Protein AF-A0A7S0A0J8-F1 (afdb_monomer_lite)

pLDDT: mean 82.66, std 17.66, range [40.75, 97.75]

Secondary structure (DSSP, 8-state):
--------------------PPEEEETTEEE--HHHHT-HHIIIIIT---EEEE--SS----HHHHHHHHHHHHTTTPPPEEEE---SS--HHHHHHHHHHHHHHHHHHHHH---

InterPro domains:
  IPR029021 Protein-tyrosine phosphatase-like [G3DSA:3.90.190.10] (5-114)
  IPR029021 Protein-tyrosine phosphatase-like [SSF52799] (22-110)

Organism: NCBI:txid73915

Sequence (115 aa):
APPRSRAAPDLRLQRPENLACASEILPWLFLGSSRTAACVGELTTRAGITHVLNLAREYCLQDEVRMEVENYNSKRGLRFVYKRYSLEVLCEQELLAQLPEALNFIEAAHKTSPW

Foldseek 3Di:
DDDDPPPDPPPPPPPPPPDQAWDDPDLLDTHGDLSCLADLCSCAVNRNPQEDEAADQPDDRDPVSVVSSQVRQVVVVGHHYYDYDNPVDPDVVSVVVCVVVVVVRVVVSVVRDPD

Structure (mmCIF, N/CA/C/O backbone):
data_AF-A0A7S0A0J8-F1
#
_entry.id   AF-A0A7S0A0J8-F1
#
loop_
_atom_site.group_PDB
_atom_site.id
_atom_site.type_symbol
_atom_site.label_atom_id
_atom_site.label_alt_id
_atom_site.label_comp_id
_atom_site.label_asym_id
_atom_site.label_entity_id
_atom_site.label_seq_id
_atom_site.pdbx_PDB_ins_code
_atom_site.Cartn_x
_atom_site.Cartn_y
_atom_site.Cartn_z
_atom_site.occupancy
_atom_site.B_iso_or_equiv
_atom_site.auth_seq_id
_atom_site.auth_comp_id
_atom_site.auth_asym_id
_atom_site.auth_atom_id
_atom_site.pdbx_PDB_model_num
ATOM 1 N N . ALA A 1 1 ? -13.281 -61.431 24.251 1.00 49.81 1 ALA A N 1
ATOM 2 C CA . ALA A 1 1 ? -13.345 -59.977 24.000 1.00 49.81 1 ALA A CA 1
ATOM 3 C C . ALA A 1 1 ? -11.988 -59.520 23.471 1.00 49.81 1 ALA A C 1
ATOM 5 O O . ALA A 1 1 ? -11.004 -59.800 24.147 1.00 49.81 1 ALA A O 1
ATOM 6 N N . PRO A 1 2 ? -11.891 -58.919 22.274 1.00 45.75 2 PRO A N 1
ATOM 7 C CA . PRO A 1 2 ? -10.626 -58.388 21.770 1.00 45.75 2 PRO A CA 1
ATOM 8 C C . PRO A 1 2 ? -10.340 -56.995 22.375 1.00 45.75 2 PRO A C 1
ATOM 10 O O . PRO A 1 2 ? -11.267 -56.349 22.877 1.00 45.75 2 PRO A O 1
ATOM 13 N N . PRO A 1 3 ? -9.074 -56.538 22.391 1.00 50.16 3 PRO A N 1
ATOM 14 C CA . PRO A 1 3 ? -8.670 -55.358 23.142 1.00 50.16 3 PRO A CA 1
ATOM 15 C C . PRO A 1 3 ? -9.124 -54.064 22.460 1.00 50.16 3 PRO A C 1
ATOM 17 O O . PRO A 1 3 ? -9.188 -53.959 21.236 1.00 50.16 3 PRO A O 1
ATOM 20 N N . ARG A 1 4 ? -9.424 -53.062 23.293 1.00 56.31 4 ARG A N 1
ATOM 21 C CA . ARG A 1 4 ? -9.744 -51.691 22.890 1.00 56.31 4 ARG A CA 1
ATOM 22 C C . ARG A 1 4 ? -8.585 -51.131 22.067 1.00 56.31 4 ARG A C 1
ATOM 24 O O . ARG A 1 4 ? -7.509 -50.881 22.606 1.00 56.31 4 ARG A O 1
ATOM 31 N N . SER A 1 5 ? -8.829 -50.935 20.774 1.00 48.06 5 SER A N 1
ATOM 32 C CA . SER A 1 5 ? -7.966 -50.151 19.898 1.00 48.06 5 SER A CA 1
ATOM 33 C C . SER A 1 5 ? -7.796 -48.762 20.514 1.00 48.06 5 SER A C 1
ATOM 35 O O . SER A 1 5 ? -8.747 -47.983 20.588 1.00 48.06 5 SER A O 1
ATOM 37 N N . ARG A 1 6 ? -6.595 -48.464 21.022 1.00 51.19 6 ARG A N 1
ATOM 38 C CA . ARG A 1 6 ? -6.165 -47.085 21.249 1.00 51.19 6 ARG A CA 1
ATOM 39 C C . ARG A 1 6 ? -6.035 -46.472 19.861 1.00 51.19 6 ARG A C 1
ATOM 41 O O . ARG A 1 6 ? -5.042 -46.714 19.181 1.00 51.19 6 ARG A O 1
ATOM 48 N N . ALA A 1 7 ? -7.052 -45.724 19.443 1.00 51.31 7 ALA A N 1
ATOM 49 C CA . ALA A 1 7 ? -6.917 -44.821 18.316 1.00 51.31 7 ALA A CA 1
ATOM 50 C C . ALA A 1 7 ? -5.714 -43.914 18.608 1.00 51.31 7 ALA A C 1
ATOM 52 O O . ALA A 1 7 ? -5.707 -43.168 19.590 1.00 51.31 7 ALA A O 1
ATOM 53 N N . ALA A 1 8 ? -4.660 -44.064 17.808 1.00 53.19 8 ALA A N 1
ATOM 54 C CA . ALA A 1 8 ? -3.587 -43.091 17.752 1.00 53.19 8 ALA A CA 1
ATOM 55 C C . ALA A 1 8 ? -4.217 -41.726 17.425 1.00 53.19 8 ALA A C 1
ATOM 57 O O . ALA A 1 8 ? -5.153 -41.688 16.621 1.00 53.19 8 ALA A O 1
ATOM 58 N N . PRO A 1 9 ? -3.762 -40.618 18.032 1.00 46.28 9 PRO A N 1
ATOM 59 C CA . PRO A 1 9 ? -4.200 -39.311 17.580 1.00 46.28 9 PRO A CA 1
ATOM 60 C C . PRO A 1 9 ? -3.809 -39.189 16.107 1.00 46.28 9 PRO A C 1
ATOM 62 O O . P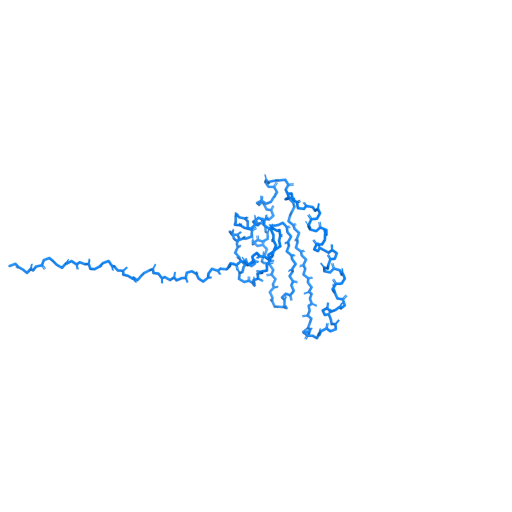RO A 1 9 ? -2.652 -39.412 15.743 1.00 46.28 9 PRO A O 1
ATOM 65 N N . ASP A 1 10 ? -4.802 -38.908 15.268 1.00 45.50 10 ASP A N 1
ATOM 66 C CA . ASP A 1 10 ? -4.636 -38.693 13.840 1.00 45.50 10 ASP A CA 1
ATOM 67 C C . ASP A 1 10 ? -3.671 -37.514 13.652 1.00 45.50 10 ASP A C 1
ATOM 69 O O . ASP A 1 10 ? -4.031 -36.342 13.745 1.00 45.50 10 ASP A O 1
ATOM 73 N N . LEU A 1 11 ? -2.398 -37.829 13.416 1.00 47.34 11 LEU A N 1
ATOM 74 C CA . LEU A 1 11 ? -1.300 -36.894 13.148 1.00 47.34 11 LEU A CA 1
ATOM 75 C C . LEU A 1 11 ? -1.413 -36.283 11.736 1.00 47.34 11 LEU A C 1
ATOM 77 O O . LEU A 1 11 ? -0.423 -35.947 11.090 1.00 47.34 11 LEU A O 1
ATOM 81 N N . ARG A 1 12 ? -2.641 -36.158 11.228 1.00 45.69 12 ARG A N 1
ATOM 82 C CA . ARG A 1 12 ? -2.980 -35.721 9.876 1.00 45.69 12 ARG A CA 1
ATOM 83 C C . ARG A 1 12 ? -3.873 -34.494 9.916 1.00 45.69 12 ARG A C 1
ATOM 85 O O . ARG A 1 12 ? -4.965 -34.506 9.373 1.00 45.69 12 ARG A O 1
ATOM 92 N N . LEU A 1 13 ? -3.375 -33.428 10.533 1.00 47.38 13 LEU A N 1
ATOM 93 C CA . LEU A 1 13 ? -3.783 -32.048 10.249 1.00 47.38 13 LEU A CA 1
ATOM 94 C C . LEU A 1 13 ? -2.702 -31.069 10.737 1.00 47.38 13 LEU A C 1
ATOM 96 O O . LEU A 1 13 ? -2.977 -30.054 11.356 1.00 47.38 13 LEU A O 1
ATOM 100 N N . GLN A 1 14 ? -1.440 -31.365 10.429 1.00 40.75 14 GLN A N 1
ATOM 101 C CA . GLN A 1 14 ? -0.440 -30.315 10.247 1.00 40.75 14 GLN A CA 1
ATOM 102 C C . GLN A 1 14 ? -0.251 -30.139 8.742 1.00 40.75 14 GLN A C 1
ATOM 104 O O . GLN A 1 14 ? 0.715 -30.620 8.156 1.00 40.75 14 GLN A O 1
ATOM 109 N N . ARG A 1 15 ? -1.216 -29.492 8.079 1.00 41.72 15 ARG A N 1
ATOM 110 C CA . ARG A 1 15 ? -0.840 -28.750 6.875 1.00 41.72 15 ARG A CA 1
ATOM 111 C C . ARG A 1 15 ? -0.140 -27.512 7.417 1.00 41.72 15 ARG A C 1
ATOM 113 O O . ARG A 1 15 ? -0.806 -26.774 8.137 1.00 41.72 15 ARG A O 1
ATOM 120 N N . PRO A 1 16 ? 1.155 -27.279 7.144 1.00 43.12 16 PRO A N 1
ATOM 121 C CA . PRO A 1 16 ? 1.671 -25.944 7.327 1.00 43.12 16 PRO A CA 1
ATOM 122 C C . PRO A 1 16 ? 0.844 -25.105 6.363 1.00 43.12 16 PRO A C 1
ATOM 124 O O . PRO A 1 16 ? 0.923 -25.247 5.141 1.00 43.12 16 PRO A O 1
ATOM 127 N N . GLU A 1 17 ? -0.066 -24.330 6.929 1.00 44.62 17 GLU A N 1
ATOM 128 C CA . GLU A 1 17 ? -0.622 -23.151 6.302 1.00 44.62 17 GLU A CA 1
ATOM 129 C C . GLU A 1 17 ? 0.618 -22.436 5.778 1.00 44.62 17 GLU A C 1
ATOM 131 O O . GLU A 1 17 ? 1.456 -21.995 6.561 1.00 44.62 17 GLU A O 1
ATOM 136 N N . ASN A 1 18 ? 0.854 -22.515 4.467 1.00 47.59 18 ASN A N 1
ATOM 137 C CA . ASN A 1 18 ? 1.980 -21.855 3.826 1.00 47.59 18 ASN A CA 1
ATOM 138 C C . ASN A 1 18 ? 1.681 -20.367 3.975 1.00 47.59 18 ASN A C 1
ATOM 140 O O . ASN A 1 18 ? 1.007 -19.780 3.127 1.00 47.59 18 ASN A O 1
ATOM 144 N N . LEU A 1 19 ? 2.076 -19.838 5.136 1.00 54.44 19 LEU A N 1
ATOM 145 C CA . LEU A 1 19 ? 1.711 -18.538 5.649 1.00 54.44 19 LEU A CA 1
ATOM 146 C C . LEU A 1 19 ? 2.067 -17.521 4.581 1.00 54.44 19 LEU A C 1
ATOM 148 O O . LEU A 1 19 ? 3.218 -17.425 4.153 1.00 54.44 19 LEU A O 1
ATOM 152 N N . ALA A 1 20 ? 1.072 -16.755 4.156 1.00 65.12 20 ALA A N 1
ATOM 153 C CA . ALA A 1 20 ? 1.246 -15.591 3.308 1.00 65.12 20 ALA A CA 1
ATOM 154 C C . ALA A 1 20 ? 1.928 -14.451 4.093 1.00 65.12 20 ALA A C 1
ATOM 156 O O . ALA A 1 20 ? 1.457 -13.324 4.096 1.00 65.12 20 ALA A O 1
ATOM 157 N N . CYS A 1 21 ? 3.032 -14.754 4.771 1.00 80.31 21 CYS A N 1
ATOM 158 C CA . CYS A 1 21 ? 3.694 -13.918 5.754 1.00 80.31 21 CYS A CA 1
ATOM 159 C C . CYS A 1 21 ? 4.541 -12.862 5.047 1.00 80.31 21 CYS A C 1
ATOM 161 O O . CYS A 1 21 ? 5.488 -13.200 4.334 1.00 80.31 21 CYS A O 1
ATOM 163 N N . ALA A 1 22 ? 4.217 -11.584 5.241 1.00 88.75 22 ALA A N 1
ATOM 164 C CA . ALA A 1 22 ? 5.166 -10.521 4.912 1.00 88.75 22 ALA A CA 1
ATOM 165 C C . ALA A 1 22 ? 6.354 -10.587 5.882 1.00 88.75 22 ALA A C 1
ATOM 167 O O . ALA A 1 22 ? 6.136 -10.738 7.089 1.00 88.75 22 ALA A O 1
ATOM 168 N N . SER A 1 23 ? 7.572 -10.425 5.371 1.00 93.56 23 SER A N 1
ATOM 169 C CA . SER A 1 23 ? 8.776 -10.252 6.180 1.00 93.56 23 SER A CA 1
ATOM 170 C C . SER A 1 23 ? 8.939 -8.785 6.550 1.00 93.56 23 SER A C 1
ATOM 172 O O . SER A 1 23 ? 8.943 -7.914 5.682 1.00 93.56 23 SER A O 1
ATOM 174 N N . GLU A 1 24 ? 9.079 -8.512 7.838 1.00 94.06 24 GLU A N 1
ATOM 175 C CA . GLU A 1 24 ? 9.414 -7.185 8.340 1.00 94.06 24 GLU A CA 1
ATOM 176 C C . GLU A 1 24 ? 10.893 -6.896 8.062 1.00 94.06 24 GLU A C 1
ATOM 178 O O . GLU A 1 24 ? 11.772 -7.644 8.487 1.00 94.06 24 GLU A O 1
ATOM 183 N N . ILE A 1 25 ? 11.162 -5.842 7.294 1.00 95.44 25 ILE A N 1
ATOM 184 C CA . ILE A 1 25 ? 12.518 -5.395 6.947 1.00 95.44 25 ILE A CA 1
ATOM 185 C C . ILE A 1 25 ? 12.949 -4.256 7.878 1.00 95.44 25 ILE A C 1
ATOM 187 O O . ILE A 1 25 ? 14.116 -4.162 8.249 1.00 95.44 25 ILE A O 1
ATOM 191 N N . LEU A 1 26 ? 11.993 -3.410 8.269 1.00 91.81 26 LEU A N 1
ATOM 192 C CA . LEU A 1 26 ? 12.104 -2.388 9.311 1.00 91.81 26 LEU A CA 1
ATOM 193 C C . LEU A 1 26 ? 10.790 -2.371 10.113 1.00 91.81 26 LEU A C 1
ATOM 195 O O . LEU A 1 26 ? 9.779 -2.793 9.552 1.00 91.81 26 LEU A O 1
ATOM 199 N N . PRO A 1 27 ? 10.750 -1.777 11.325 1.00 90.50 27 PRO A N 1
ATOM 200 C CA . PRO A 1 27 ? 9.546 -1.699 12.172 1.00 90.50 27 PRO A CA 1
ATOM 201 C C . PRO A 1 27 ? 8.247 -1.205 11.512 1.00 90.50 27 PRO A C 1
ATOM 203 O O . PRO A 1 27 ? 7.158 -1.411 12.035 1.00 90.50 27 PRO A O 1
ATOM 206 N N . TRP A 1 28 ? 8.345 -0.543 10.360 1.00 92.50 28 TRP A N 1
ATOM 207 C CA . TRP A 1 28 ? 7.223 -0.000 9.592 1.00 92.50 28 TRP A CA 1
ATOM 208 C C . TRP A 1 28 ? 7.222 -0.445 8.118 1.00 92.50 28 TRP A C 1
ATOM 210 O O . TRP A 1 28 ? 6.329 -0.059 7.363 1.00 92.50 28 TRP A O 1
ATOM 220 N N . LEU A 1 29 ? 8.215 -1.233 7.684 1.00 95.00 29 LEU A N 1
ATOM 221 C CA . LEU A 1 29 ? 8.421 -1.610 6.286 1.00 95.00 29 LEU A CA 1
ATOM 222 C C . LEU A 1 29 ? 8.425 -3.127 6.130 1.00 95.00 29 LEU A C 1
ATOM 224 O O . LEU A 1 29 ? 9.295 -3.823 6.654 1.00 95.00 29 LEU A O 1
ATOM 228 N N . PHE A 1 30 ? 7.496 -3.621 5.319 1.00 95.88 30 PHE A N 1
ATOM 229 C CA . PHE A 1 30 ? 7.312 -5.043 5.068 1.00 95.88 30 PHE A CA 1
ATOM 230 C C . PHE A 1 30 ? 7.542 -5.367 3.596 1.00 95.88 30 PHE A C 1
ATOM 232 O O . PHE A 1 30 ? 7.101 -4.639 2.707 1.00 95.88 30 PHE A O 1
ATOM 239 N N . LEU A 1 31 ? 8.185 -6.503 3.346 1.00 95.69 31 LEU A N 1
ATOM 240 C CA . LEU A 1 31 ? 8.304 -7.106 2.028 1.00 95.69 31 LEU A CA 1
ATOM 241 C C . LEU A 1 31 ? 7.402 -8.340 1.964 1.00 95.69 31 LEU A C 1
ATOM 243 O O . LEU A 1 31 ? 7.505 -9.244 2.791 1.00 95.69 31 LEU A O 1
ATOM 247 N N . GLY A 1 32 ? 6.506 -8.377 0.982 1.00 93.69 32 GLY A N 1
ATOM 248 C CA . GLY A 1 32 ? 5.525 -9.448 0.824 1.00 93.69 32 GLY A CA 1
ATOM 249 C C . GLY A 1 32 ? 5.391 -9.910 -0.620 1.00 93.69 32 GLY A C 1
ATOM 250 O O . GLY A 1 32 ? 5.823 -9.240 -1.556 1.00 93.69 32 GLY A O 1
ATOM 251 N N . SER A 1 33 ? 4.764 -11.071 -0.793 1.00 93.00 33 SER A N 1
ATOM 252 C CA . SER A 1 33 ? 4.413 -11.607 -2.113 1.00 93.00 33 SER A CA 1
ATOM 253 C C . SER A 1 33 ? 2.975 -11.240 -2.496 1.00 93.00 33 SER A C 1
ATOM 255 O O . SER A 1 33 ? 2.211 -10.718 -1.681 1.00 93.00 33 SER A O 1
ATOM 257 N N . SER A 1 34 ? 2.551 -11.591 -3.712 1.00 91.50 34 SER A N 1
ATOM 258 C CA . SER A 1 34 ? 1.136 -11.501 -4.107 1.00 91.50 34 SER A CA 1
ATOM 259 C C . SER A 1 34 ? 0.210 -12.285 -3.170 1.00 91.50 34 SER A C 1
ATOM 261 O O . SER A 1 34 ? -0.909 -11.850 -2.920 1.00 91.50 34 SER A O 1
ATOM 263 N N . ARG A 1 35 ? 0.682 -13.394 -2.579 1.00 92.06 35 ARG A N 1
ATOM 264 C CA . ARG A 1 35 ? -0.087 -14.159 -1.583 1.00 92.06 35 ARG A CA 1
ATOM 265 C C . ARG A 1 35 ? -0.336 -13.345 -0.319 1.00 92.06 35 ARG A C 1
ATOM 267 O O . ARG A 1 35 ? -1.444 -13.368 0.201 1.00 92.06 35 ARG A O 1
ATOM 274 N N . THR A 1 36 ? 0.673 -12.609 0.147 1.00 92.88 36 THR A N 1
ATOM 275 C CA . THR A 1 36 ? 0.545 -11.682 1.283 1.00 92.88 36 THR A CA 1
ATOM 276 C C . THR A 1 36 ? -0.490 -10.611 0.975 1.00 92.88 36 THR A C 1
ATOM 278 O O . THR A 1 36 ? -1.386 -10.367 1.774 1.00 92.88 36 THR A O 1
ATOM 281 N N . ALA A 1 37 ? -0.414 -10.025 -0.221 1.00 93.19 37 ALA A N 1
ATOM 282 C CA . ALA A 1 37 ? -1.355 -9.004 -0.662 1.00 93.19 37 ALA A CA 1
ATOM 283 C C . ALA A 1 37 ? -2.786 -9.530 -0.877 1.00 93.19 37 ALA A C 1
ATOM 285 O O . ALA A 1 37 ? -3.702 -8.726 -0.977 1.00 93.19 37 ALA A O 1
ATOM 286 N N . ALA A 1 38 ? -2.997 -10.845 -0.964 1.00 93.62 38 ALA A N 1
ATOM 287 C CA . ALA A 1 38 ? -4.322 -11.462 -1.044 1.00 93.62 38 ALA A CA 1
ATOM 288 C C . ALA A 1 38 ? -4.901 -11.826 0.338 1.00 93.62 38 ALA A C 1
ATOM 290 O O . ALA A 1 38 ? -6.043 -12.267 0.431 1.00 93.62 38 ALA A O 1
ATOM 291 N N . CYS A 1 39 ? -4.128 -11.670 1.417 1.00 94.31 39 CYS A N 1
ATOM 292 C CA . CYS A 1 39 ? -4.535 -12.062 2.760 1.00 94.31 39 CYS A CA 1
ATOM 293 C C . CYS A 1 39 ? -4.908 -10.833 3.600 1.00 94.31 39 CYS A C 1
ATOM 295 O O . CYS A 1 39 ? -4.045 -10.075 4.044 1.00 94.31 39 CYS A O 1
ATOM 297 N N . VAL A 1 40 ? -6.202 -10.649 3.874 1.00 95.38 40 VAL A N 1
ATOM 298 C CA . VAL A 1 40 ? -6.689 -9.498 4.656 1.00 95.38 40 VAL A CA 1
ATOM 299 C C . VAL A 1 40 ? -6.096 -9.481 6.064 1.00 95.38 40 VAL A C 1
ATOM 301 O O . VAL A 1 40 ? -5.646 -8.432 6.520 1.00 95.38 40 VAL A O 1
ATOM 304 N N . GLY A 1 41 ? -6.053 -10.623 6.758 1.00 94.31 41 GLY A N 1
ATOM 305 C CA . GLY A 1 41 ? -5.532 -10.701 8.132 1.00 94.31 41 GLY A CA 1
ATOM 306 C C . GLY A 1 41 ? -4.056 -10.304 8.242 1.00 94.31 41 GLY A C 1
ATOM 307 O O . GLY A 1 41 ? -3.643 -9.683 9.224 1.00 94.31 41 GLY A O 1
ATOM 308 N N . GLU A 1 42 ? -3.278 -10.596 7.198 1.00 94.12 42 GLU A N 1
ATOM 309 C CA . GLU A 1 42 ? -1.874 -10.201 7.084 1.00 94.12 42 GLU A CA 1
ATOM 310 C C . GLU A 1 42 ? -1.727 -8.685 6.955 1.00 94.12 42 GLU A C 1
ATOM 312 O O . GLU A 1 42 ? -0.945 -8.086 7.693 1.00 94.12 42 GLU A O 1
ATOM 317 N N . LEU A 1 43 ? -2.508 -8.062 6.064 1.00 94.69 43 LEU A N 1
ATOM 318 C CA . LEU A 1 43 ? -2.474 -6.615 5.837 1.00 94.69 43 LEU A CA 1
ATOM 319 C C . LEU A 1 43 ? -3.099 -5.815 6.988 1.00 94.69 43 LEU A C 1
ATOM 321 O O . LEU A 1 43 ? -2.693 -4.685 7.229 1.00 94.69 43 LEU A O 1
ATOM 325 N N . THR A 1 44 ? -4.070 -6.380 7.705 1.00 94.69 44 THR A N 1
ATOM 326 C CA . THR A 1 44 ? -4.812 -5.689 8.770 1.00 94.69 44 THR A CA 1
ATOM 327 C C . THR A 1 44 ? -4.237 -5.981 10.151 1.00 94.69 44 THR A C 1
ATOM 329 O O . THR A 1 44 ? -3.342 -5.284 10.613 1.00 94.69 44 THR A O 1
ATOM 332 N N . THR A 1 45 ? -4.742 -7.000 10.840 1.00 90.88 45 THR A N 1
ATOM 333 C CA . THR A 1 45 ? -4.476 -7.245 12.259 1.00 90.88 45 THR A CA 1
ATOM 334 C C . THR A 1 45 ? -3.031 -7.616 12.550 1.00 90.88 45 THR A C 1
ATOM 336 O O . THR A 1 45 ? -2.558 -7.336 13.647 1.00 90.88 45 THR A O 1
ATOM 339 N N . ARG A 1 46 ? -2.336 -8.252 11.599 1.00 91.69 46 ARG A N 1
ATOM 340 C CA . ARG A 1 46 ? -0.966 -8.716 11.817 1.00 91.69 46 ARG A CA 1
ATOM 341 C C . ARG A 1 46 ? 0.072 -7.625 11.564 1.00 91.69 46 ARG A C 1
ATOM 343 O O . ARG A 1 46 ? 0.870 -7.356 12.451 1.00 91.69 46 ARG A O 1
ATOM 350 N N . ALA A 1 47 ? 0.077 -7.024 10.371 1.00 91.38 47 ALA A N 1
ATOM 351 C CA . ALA A 1 47 ? 1.094 -6.039 9.988 1.00 91.38 47 ALA A CA 1
ATOM 352 C C . ALA A 1 47 ? 0.599 -4.581 10.009 1.00 91.38 47 ALA A C 1
ATOM 354 O O . ALA A 1 47 ? 1.409 -3.665 9.915 1.00 91.38 47 ALA A O 1
ATOM 355 N N . GLY A 1 48 ? -0.710 -4.334 10.142 1.00 93.44 48 GLY A N 1
ATOM 356 C CA . GLY A 1 48 ? -1.254 -2.978 10.270 1.00 93.44 48 GLY A CA 1
ATOM 357 C C . GLY A 1 48 ? -0.962 -2.071 9.072 1.00 93.44 48 GLY A C 1
ATOM 358 O O . GLY A 1 48 ? -0.741 -0.876 9.258 1.00 93.44 48 GLY A O 1
ATOM 359 N N . ILE A 1 49 ? -0.935 -2.629 7.862 1.00 95.44 49 ILE A N 1
ATOM 360 C CA . ILE A 1 49 ? -0.501 -1.957 6.638 1.00 95.44 49 ILE A CA 1
ATOM 361 C C . ILE A 1 49 ? -1.446 -0.806 6.277 1.00 95.44 49 ILE A C 1
ATOM 363 O O . ILE A 1 49 ? -2.651 -0.984 6.088 1.00 95.44 49 ILE A O 1
ATOM 367 N N . THR A 1 50 ? -0.871 0.385 6.114 1.00 96.31 50 THR A N 1
ATOM 368 C CA . THR A 1 50 ? -1.562 1.597 5.640 1.00 96.31 50 THR A CA 1
ATOM 369 C C . THR A 1 50 ? -1.202 1.951 4.200 1.00 96.31 50 THR A C 1
ATOM 371 O O . THR A 1 50 ? -1.980 2.608 3.517 1.00 96.31 50 THR A O 1
ATOM 374 N N . HIS A 1 51 ? -0.050 1.493 3.711 1.00 97.25 51 HIS A N 1
ATOM 375 C CA . HIS A 1 51 ? 0.445 1.786 2.371 1.00 97.25 51 HIS A CA 1
ATOM 376 C C . HIS A 1 51 ? 0.932 0.506 1.697 1.00 97.25 51 HIS A C 1
ATOM 378 O O . HIS A 1 51 ? 1.683 -0.265 2.289 1.00 97.25 51 HIS A O 1
ATOM 384 N N . VAL A 1 52 ? 0.540 0.293 0.443 1.00 96.50 52 VAL A N 1
ATOM 385 C CA . VAL A 1 52 ? 1.028 -0.817 -0.382 1.00 96.50 52 VAL A CA 1
ATOM 386 C C . VAL A 1 52 ? 1.639 -0.257 -1.654 1.00 96.50 52 VAL A C 1
ATOM 388 O O . VAL A 1 52 ? 0.961 0.405 -2.439 1.00 96.50 52 VAL A O 1
ATOM 391 N N . LEU A 1 53 ? 2.913 -0.577 -1.863 1.00 95.56 53 LEU A N 1
ATOM 392 C CA . LEU A 1 53 ? 3.616 -0.366 -3.117 1.00 95.56 53 LEU A CA 1
ATOM 393 C C . LEU A 1 53 ? 3.716 -1.700 -3.866 1.00 95.56 53 LEU A C 1
ATOM 395 O O . LEU A 1 53 ? 4.425 -2.607 -3.438 1.00 95.56 53 LEU A O 1
ATOM 399 N N . ASN A 1 54 ? 3.002 -1.826 -4.981 1.00 93.50 54 ASN A N 1
ATOM 400 C CA . ASN A 1 54 ? 2.964 -3.039 -5.785 1.00 93.50 54 ASN A CA 1
ATOM 401 C C . ASN A 1 54 ? 3.837 -2.904 -7.042 1.00 93.50 54 ASN A C 1
ATOM 403 O O . ASN A 1 54 ? 3.532 -2.124 -7.945 1.00 93.50 54 ASN A O 1
ATOM 407 N N . LEU A 1 55 ? 4.897 -3.709 -7.097 1.00 88.62 55 LEU A N 1
ATOM 408 C CA . LEU A 1 55 ? 5.802 -3.832 -8.244 1.00 88.62 55 LEU A CA 1
ATOM 409 C C . LEU A 1 55 ? 5.524 -5.096 -9.082 1.00 88.62 55 LEU A C 1
ATOM 411 O O . LEU A 1 55 ? 6.253 -5.392 -10.025 1.00 88.62 55 LEU A O 1
ATOM 415 N N . ALA A 1 56 ? 4.498 -5.879 -8.733 1.00 86.00 56 ALA A N 1
ATOM 416 C CA . ALA A 1 56 ? 4.165 -7.116 -9.420 1.00 86.00 56 ALA A CA 1
ATOM 417 C C . ALA A 1 56 ? 3.497 -6.849 -10.777 1.00 86.00 56 ALA A C 1
ATOM 419 O O . ALA A 1 56 ? 2.476 -6.157 -10.894 1.00 86.00 56 ALA A O 1
ATOM 420 N N . ARG A 1 57 ? 4.044 -7.500 -11.804 1.00 81.25 57 ARG A N 1
ATOM 421 C CA . ARG A 1 57 ? 3.574 -7.403 -13.189 1.00 81.25 57 ARG A CA 1
ATOM 422 C C . ARG A 1 57 ? 2.162 -7.947 -13.385 1.00 81.25 57 ARG A C 1
ATOM 424 O O . ARG A 1 57 ? 1.347 -7.314 -14.042 1.00 81.25 57 ARG A O 1
ATOM 431 N N . GLU A 1 58 ? 1.856 -9.096 -12.793 1.00 83.00 58 GLU A N 1
ATOM 432 C CA . GLU A 1 58 ? 0.624 -9.842 -13.105 1.00 83.00 58 GLU A CA 1
ATOM 433 C C . GLU A 1 58 ? -0.445 -9.742 -12.015 1.00 83.00 58 GLU A C 1
ATOM 435 O O . GLU A 1 58 ? -1.602 -10.083 -12.242 1.00 83.00 58 GLU A O 1
ATOM 440 N N . TYR A 1 59 ? -0.080 -9.255 -10.828 1.00 87.69 59 TYR A N 1
ATOM 441 C CA . TYR A 1 59 ? -0.991 -9.203 -9.693 1.00 87.69 59 TYR A CA 1
ATOM 442 C C . TYR A 1 59 ? -1.481 -7.782 -9.423 1.00 87.69 59 TYR A C 1
ATOM 444 O O . TYR A 1 59 ? -0.685 -6.853 -9.263 1.00 87.69 59 TYR A O 1
ATOM 452 N N . CYS A 1 60 ? -2.798 -7.642 -9.300 1.00 90.00 60 CYS A N 1
ATOM 453 C CA . CYS A 1 60 ? -3.453 -6.470 -8.729 1.00 90.00 60 CYS A CA 1
ATOM 454 C C . CYS A 1 60 ? -4.017 -6.837 -7.365 1.00 90.00 60 CYS A C 1
ATOM 456 O O . CYS A 1 60 ? -4.534 -7.940 -7.195 1.00 90.00 60 CYS A O 1
ATOM 458 N N . LEU A 1 61 ? -3.982 -5.895 -6.424 1.00 93.19 61 LEU A N 1
ATOM 459 C CA . LEU A 1 61 ? -4.780 -6.021 -5.215 1.00 93.19 61 LEU A CA 1
ATOM 460 C C . LEU A 1 61 ? -6.261 -6.137 -5.600 1.00 93.19 61 LEU A C 1
ATOM 462 O O . LEU A 1 61 ? -6.764 -5.299 -6.345 1.00 93.19 61 LEU A O 1
ATOM 466 N N . GLN A 1 62 ? -6.922 -7.187 -5.119 1.00 95.31 62 GLN A N 1
ATOM 467 C CA . GLN A 1 62 ? -8.343 -7.420 -5.366 1.00 95.31 62 GLN A CA 1
ATOM 468 C C . GLN A 1 62 ? -9.190 -6.387 -4.614 1.00 95.31 62 GLN A C 1
ATOM 470 O O . GLN A 1 62 ? -8.853 -6.018 -3.485 1.00 95.31 62 GLN A O 1
ATOM 475 N N . ASP A 1 63 ? -10.293 -5.943 -5.219 1.00 95.44 63 ASP A N 1
ATOM 476 C CA . ASP A 1 63 ? -11.149 -4.899 -4.643 1.00 95.44 63 ASP A CA 1
ATOM 477 C C . ASP A 1 63 ? -11.744 -5.313 -3.293 1.00 95.44 63 ASP A C 1
ATOM 479 O O . ASP A 1 63 ? -11.806 -4.495 -2.381 1.00 95.44 63 ASP A O 1
ATOM 483 N N . GLU A 1 64 ? -12.109 -6.584 -3.116 1.00 96.12 64 GLU A N 1
ATOM 484 C CA . GLU A 1 64 ? -12.619 -7.103 -1.839 1.00 96.12 64 GLU A CA 1
ATOM 485 C C . GLU A 1 64 ? -11.585 -6.951 -0.717 1.00 96.12 64 GLU A C 1
ATOM 487 O O . GLU A 1 64 ? -11.879 -6.377 0.332 1.00 96.12 64 GLU A O 1
ATOM 492 N N . VAL A 1 65 ? -10.339 -7.367 -0.973 1.00 95.94 65 VAL A N 1
ATOM 493 C CA . VAL A 1 65 ? -9.231 -7.212 -0.019 1.00 95.94 65 VAL A CA 1
ATOM 494 C C . VAL A 1 65 ? -8.981 -5.734 0.270 1.00 95.94 65 VAL A C 1
ATOM 496 O O . VAL A 1 65 ? -8.838 -5.339 1.427 1.00 95.94 65 VAL A O 1
ATOM 499 N N . ARG A 1 66 ? -8.954 -4.898 -0.774 1.00 96.62 66 ARG A N 1
ATOM 500 C CA . ARG A 1 66 ? -8.759 -3.453 -0.643 1.00 96.62 66 ARG A CA 1
ATOM 501 C C . ARG A 1 66 ? -9.829 -2.819 0.246 1.00 96.62 66 ARG A C 1
ATOM 503 O O . ARG A 1 66 ? -9.474 -2.086 1.166 1.00 96.62 66 ARG A O 1
ATOM 510 N N . MET A 1 67 ? -11.106 -3.106 -0.006 1.00 97.31 67 MET 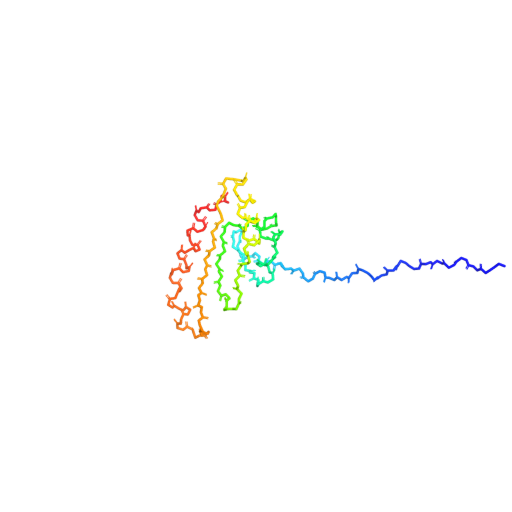A N 1
ATOM 511 C CA . MET A 1 67 ? -12.228 -2.560 0.761 1.00 97.31 67 MET A CA 1
ATOM 512 C C . MET A 1 67 ? -12.167 -2.974 2.233 1.00 97.31 67 MET A C 1
ATOM 514 O O . MET A 1 67 ? -12.428 -2.155 3.116 1.00 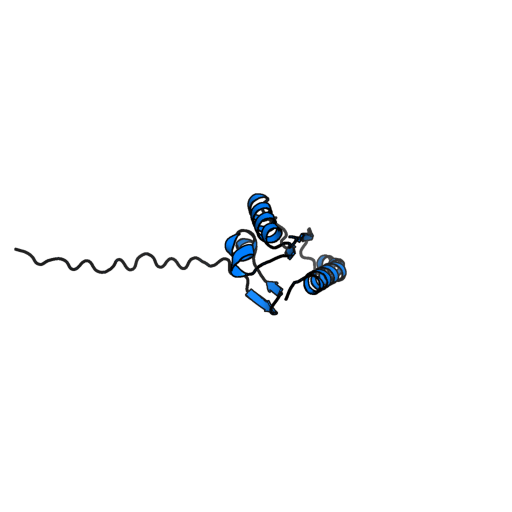97.31 67 MET A O 1
ATOM 518 N N . GLU A 1 68 ? -11.792 -4.221 2.527 1.00 97.75 68 GLU A N 1
ATOM 519 C CA . GLU A 1 68 ? -11.660 -4.685 3.910 1.00 97.75 68 GLU A CA 1
ATOM 520 C C . GLU A 1 68 ? -10.522 -3.979 4.655 1.00 97.75 68 GLU A C 1
ATOM 522 O O . GLU A 1 68 ? -10.708 -3.543 5.797 1.00 97.75 68 GLU A O 1
ATOM 527 N N . VAL A 1 69 ? -9.370 -3.795 4.005 1.00 96.88 69 VAL A N 1
ATOM 528 C CA . VAL A 1 69 ? -8.231 -3.071 4.590 1.00 96.88 69 VAL A CA 1
ATOM 529 C C . VAL A 1 69 ? -8.551 -1.580 4.760 1.00 96.88 69 VAL A C 1
ATOM 531 O O . VAL A 1 69 ? -8.259 -1.004 5.810 1.00 96.88 69 VAL A O 1
ATOM 534 N N . GLU A 1 70 ? -9.200 -0.953 3.773 1.00 97.56 70 GLU A N 1
ATOM 535 C CA . GLU A 1 70 ? -9.694 0.429 3.854 1.00 97.56 70 GLU A CA 1
ATOM 536 C C . GLU A 1 70 ? -10.658 0.611 5.032 1.00 97.56 70 GLU A C 1
ATOM 538 O O . GLU A 1 70 ? -10.489 1.533 5.833 1.00 97.56 70 GLU A O 1
ATOM 543 N N . ASN A 1 71 ? -11.631 -0.288 5.192 1.00 97.75 71 ASN A N 1
ATOM 544 C CA . ASN A 1 71 ? -12.582 -0.265 6.302 1.00 97.75 71 ASN A CA 1
ATOM 545 C C . ASN A 1 71 ? -11.886 -0.452 7.660 1.00 97.75 71 ASN A C 1
ATOM 547 O O . ASN A 1 71 ? -12.180 0.267 8.618 1.00 97.75 71 ASN A O 1
ATOM 551 N N . TYR A 1 72 ? -10.943 -1.394 7.752 1.00 96.75 72 TYR A N 1
ATOM 552 C CA . TYR A 1 72 ? -10.154 -1.618 8.964 1.00 96.75 72 TYR A CA 1
ATOM 553 C C . TYR A 1 72 ? -9.367 -0.364 9.372 1.00 96.75 72 TYR A C 1
ATOM 555 O O . TYR A 1 72 ? -9.447 0.069 10.524 1.00 96.75 72 TYR A O 1
ATOM 563 N N . ASN A 1 73 ? -8.657 0.260 8.429 1.00 96.25 73 ASN A N 1
ATOM 564 C CA . ASN A 1 73 ? -7.881 1.470 8.693 1.00 96.25 73 ASN A CA 1
ATOM 565 C C . ASN A 1 73 ? -8.773 2.680 9.004 1.00 96.25 73 ASN A C 1
ATOM 567 O O . ASN A 1 73 ? -8.480 3.419 9.945 1.00 96.25 73 ASN A O 1
ATOM 571 N N . SER A 1 74 ? -9.910 2.828 8.318 1.00 96.69 74 SER A N 1
ATOM 572 C CA . SER A 1 74 ? -10.860 3.924 8.558 1.00 96.69 74 SER A CA 1
ATOM 573 C C . SER A 1 74 ? -11.407 3.911 9.986 1.00 96.69 74 SER A C 1
ATOM 575 O O . SER A 1 74 ? -11.482 4.958 10.627 1.00 96.69 74 SER A O 1
ATOM 577 N N . LYS A 1 75 ? -11.709 2.726 10.537 1.00 96.69 75 LYS A N 1
ATOM 578 C CA . LYS A 1 75 ? -12.138 2.568 11.942 1.00 96.69 75 LYS A CA 1
ATOM 579 C C . LYS A 1 75 ? -11.085 3.031 12.953 1.00 96.69 75 LYS A C 1
ATOM 581 O O . LYS A 1 75 ? -11.426 3.325 14.093 1.00 96.69 75 LYS A O 1
ATOM 586 N N . ARG A 1 76 ? -9.818 3.101 12.541 1.00 94.44 76 ARG A N 1
ATOM 587 C CA . ARG A 1 76 ? -8.680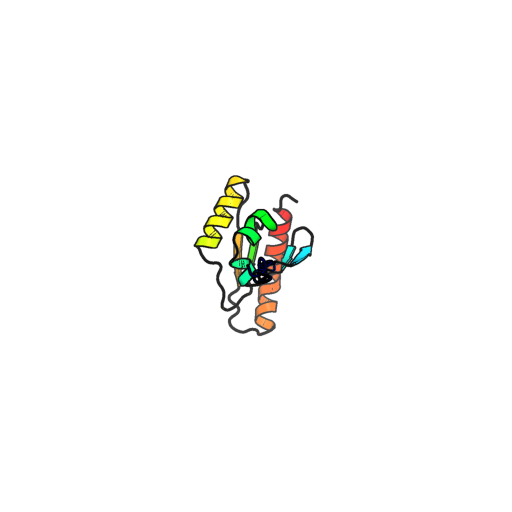 3.570 13.343 1.00 94.44 76 ARG A CA 1
ATOM 588 C C . ARG A 1 76 ? -8.298 5.023 13.034 1.00 94.44 76 ARG A C 1
ATOM 590 O O . ARG A 1 76 ? -7.289 5.497 13.541 1.00 94.44 76 ARG A O 1
ATOM 597 N N . GLY A 1 77 ? -9.065 5.720 12.190 1.00 94.88 77 GLY A N 1
ATOM 598 C CA . GLY A 1 77 ? -8.746 7.075 11.728 1.00 94.88 77 GLY A CA 1
ATOM 599 C C . GLY A 1 77 ? -7.569 7.140 10.747 1.00 94.88 77 GLY A C 1
ATOM 600 O O . GLY A 1 77 ? -7.024 8.216 10.517 1.00 94.88 77 GLY A O 1
ATOM 601 N N . LEU A 1 78 ? -7.170 6.003 10.171 1.00 94.38 78 LEU A N 1
ATOM 602 C CA . LEU A 1 78 ? -6.069 5.891 9.218 1.00 94.38 78 LEU A CA 1
ATOM 603 C C . LEU A 1 78 ? -6.607 5.761 7.790 1.00 94.38 78 LEU A C 1
ATOM 605 O O . LEU A 1 78 ? -7.721 5.290 7.563 1.00 94.38 78 LEU A O 1
ATOM 609 N N . ARG A 1 79 ? -5.791 6.150 6.808 1.00 94.56 79 ARG A N 1
ATOM 610 C CA . ARG A 1 79 ? -6.081 5.933 5.384 1.00 94.56 79 ARG A CA 1
ATOM 611 C C . ARG A 1 79 ? -5.318 4.717 4.876 1.00 94.56 79 ARG A C 1
ATOM 613 O O . ARG A 1 79 ? -4.214 4.445 5.341 1.00 94.56 79 ARG A O 1
ATOM 620 N N . PHE A 1 80 ? -5.904 4.020 3.908 1.00 95.94 80 PHE A N 1
ATOM 621 C CA . PHE A 1 80 ? -5.198 3.021 3.115 1.00 95.94 80 PHE A CA 1
ATOM 622 C C . PHE A 1 80 ? -4.840 3.611 1.750 1.00 95.94 80 PHE A C 1
ATOM 624 O O . PHE A 1 80 ? -5.687 4.223 1.098 1.00 95.94 80 PHE A O 1
ATOM 631 N N . VAL A 1 81 ? -3.589 3.446 1.327 1.00 96.38 81 VAL A N 1
ATOM 632 C CA . VAL A 1 81 ? -3.082 3.963 0.055 1.00 96.38 81 VAL A CA 1
ATOM 633 C C . VAL A 1 81 ? -2.429 2.831 -0.725 1.00 96.38 81 VAL A C 1
ATOM 635 O O . VAL A 1 81 ? -1.480 2.201 -0.264 1.00 96.38 81 VAL A O 1
ATOM 638 N N . TYR A 1 82 ? -2.913 2.595 -1.938 1.00 95.44 82 TYR A N 1
ATOM 639 C CA . TYR A 1 82 ? -2.380 1.580 -2.837 1.00 95.44 82 TYR A CA 1
ATOM 640 C C . TYR A 1 82 ? -1.781 2.241 -4.075 1.00 95.44 82 TYR A C 1
ATOM 642 O O . TYR A 1 82 ? -2.464 2.984 -4.782 1.00 95.44 82 TYR A O 1
ATOM 650 N N . LYS A 1 83 ? -0.510 1.950 -4.350 1.00 94.19 83 LYS A N 1
ATOM 651 C CA . LYS A 1 83 ? 0.198 2.396 -5.548 1.00 94.19 83 LYS A CA 1
ATOM 652 C C . LYS A 1 83 ? 0.749 1.193 -6.291 1.00 94.19 83 LYS A C 1
ATOM 654 O O . LYS A 1 83 ? 1.371 0.323 -5.688 1.00 94.19 83 LYS A O 1
ATOM 659 N N . ARG A 1 84 ? 0.554 1.159 -7.607 1.00 91.31 84 ARG A N 1
ATOM 660 C CA . ARG A 1 84 ? 1.087 0.110 -8.474 1.00 91.31 84 ARG A CA 1
ATOM 661 C C . ARG A 1 84 ? 1.902 0.717 -9.602 1.00 91.31 84 ARG A C 1
ATOM 663 O O . ARG A 1 84 ? 1.432 1.640 -10.259 1.00 91.31 84 ARG A O 1
ATOM 670 N N . TYR A 1 85 ? 3.067 0.137 -9.853 1.00 86.75 85 TYR A N 1
ATOM 671 C CA . TYR A 1 85 ? 3.834 0.386 -11.066 1.00 86.75 85 TYR A CA 1
ATOM 672 C C . TYR A 1 85 ? 3.564 -0.727 -12.072 1.00 86.75 85 TYR A C 1
ATOM 674 O O . TYR A 1 85 ? 3.737 -1.908 -11.768 1.00 86.75 85 TYR A O 1
ATOM 682 N N . SER A 1 86 ? 3.102 -0.350 -13.264 1.00 77.56 86 SER A N 1
ATOM 683 C CA . SER A 1 86 ? 2.943 -1.285 -14.377 1.00 77.56 86 SER A CA 1
ATOM 684 C C . SER A 1 86 ? 4.296 -1.445 -15.062 1.00 77.56 86 SER A C 1
ATOM 686 O O . SER A 1 86 ? 4.624 -0.690 -15.970 1.00 77.56 86 SER A O 1
ATOM 688 N N . LEU A 1 87 ? 5.109 -2.377 -14.567 1.00 76.94 87 LEU A N 1
ATOM 689 C CA . LEU A 1 87 ? 6.378 -2.740 -15.198 1.00 76.94 87 LEU A CA 1
ATOM 690 C C . LEU A 1 87 ? 6.071 -3.733 -16.326 1.00 76.94 87 LEU A C 1
ATOM 692 O O . LEU A 1 87 ? 5.694 -4.880 -16.064 1.00 76.94 87 LEU A O 1
ATOM 696 N N . GLU A 1 88 ? 6.145 -3.275 -17.577 1.00 68.94 88 GLU A N 1
ATOM 697 C CA . GLU A 1 88 ? 5.791 -4.081 -18.752 1.00 68.94 88 GLU A CA 1
ATOM 698 C C . GLU A 1 88 ? 6.886 -5.093 -19.078 1.00 68.94 88 GLU A C 1
ATOM 700 O O . GLU A 1 88 ? 6.583 -6.235 -19.447 1.00 68.94 88 GLU A O 1
ATOM 705 N N . VAL A 1 89 ? 8.144 -4.703 -18.862 1.00 64.31 89 VAL A N 1
ATOM 706 C CA . VAL A 1 89 ? 9.326 -5.542 -19.007 1.00 64.31 89 VAL A CA 1
ATOM 707 C C . VAL A 1 89 ? 10.136 -5.401 -17.721 1.00 64.31 89 VAL A C 1
ATOM 709 O O . VAL A 1 89 ? 10.372 -4.304 -17.233 1.00 64.31 89 VAL A O 1
ATOM 712 N N . LEU A 1 90 ? 10.610 -6.508 -17.145 1.00 60.19 90 LEU A N 1
ATOM 713 C CA . LEU A 1 90 ? 11.632 -6.449 -16.090 1.00 60.19 90 LEU A CA 1
ATOM 714 C C . LEU A 1 90 ? 12.982 -6.036 -16.706 1.00 60.19 90 LEU A C 1
ATOM 716 O O . LEU A 1 90 ? 13.968 -6.759 -16.593 1.00 60.19 90 LEU A O 1
ATOM 720 N N . CYS A 1 91 ? 13.028 -4.914 -17.425 1.00 69.38 91 CYS A N 1
ATO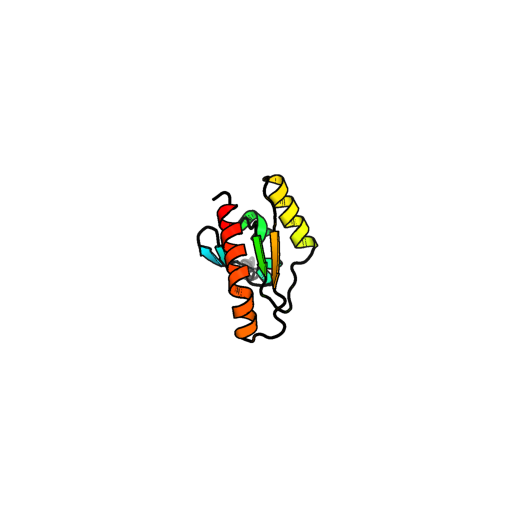M 721 C CA . CYS A 1 91 ? 14.277 -4.279 -17.780 1.00 69.38 91 CYS A CA 1
ATOM 722 C C . CYS A 1 91 ? 14.632 -3.334 -16.630 1.00 69.38 91 CYS A C 1
ATOM 724 O O . CYS A 1 91 ? 13.814 -2.560 -16.132 1.00 69.38 91 CYS A O 1
ATOM 726 N N . GLU A 1 92 ? 15.868 -3.439 -16.161 1.00 74.62 92 GLU A N 1
ATOM 727 C CA . GLU A 1 92 ? 16.391 -2.663 -15.036 1.00 74.62 92 GLU A CA 1
ATOM 728 C C . GLU A 1 92 ? 16.169 -1.150 -15.223 1.00 74.62 92 GLU A C 1
ATOM 730 O O . GLU A 1 92 ? 15.918 -0.425 -14.268 1.00 74.62 92 GLU A O 1
ATOM 735 N N . GLN A 1 93 ? 16.158 -0.689 -16.475 1.00 78.00 93 GLN A N 1
ATOM 736 C CA . GLN A 1 93 ? 15.942 0.704 -16.865 1.00 78.00 93 GLN A CA 1
ATOM 737 C C . GLN A 1 93 ? 14.535 1.221 -16.526 1.00 78.00 93 GLN A C 1
ATOM 739 O O . GLN A 1 93 ? 14.415 2.345 -16.040 1.00 78.00 93 GLN A O 1
ATOM 744 N N . GLU A 1 94 ? 13.483 0.419 -16.725 1.00 77.31 94 GLU A N 1
ATOM 745 C CA . GLU A 1 94 ? 12.111 0.794 -16.349 1.00 77.31 94 GLU A CA 1
ATOM 746 C C . GLU A 1 94 ? 11.983 0.933 -14.831 1.00 77.31 94 GLU A C 1
ATOM 748 O O . GLU A 1 94 ? 11.420 1.911 -14.341 1.00 77.31 94 GLU A O 1
ATOM 753 N N . LEU A 1 95 ? 12.567 -0.000 -14.074 1.00 78.56 95 LEU A N 1
ATOM 754 C CA . LEU A 1 95 ? 12.572 0.069 -12.614 1.00 78.56 95 LEU A CA 1
ATOM 755 C C . LEU A 1 95 ? 13.343 1.298 -12.113 1.00 78.56 95 LEU A C 1
ATOM 757 O O . LEU A 1 95 ? 12.851 2.020 -11.246 1.00 78.56 95 LEU A O 1
ATOM 761 N N . LEU A 1 96 ? 14.529 1.558 -12.673 1.00 84.69 96 LEU A N 1
ATOM 762 C CA . LEU A 1 96 ? 15.351 2.716 -12.317 1.00 84.69 96 LEU A CA 1
ATOM 763 C C . LEU A 1 96 ? 14.635 4.039 -12.611 1.00 84.69 96 LEU A C 1
ATOM 765 O O . LEU A 1 96 ? 14.753 4.975 -11.822 1.00 84.69 96 LEU A O 1
ATOM 769 N N . ALA A 1 97 ? 13.852 4.112 -13.690 1.00 86.06 97 ALA A N 1
ATOM 770 C CA . ALA A 1 97 ? 13.059 5.295 -14.010 1.00 86.06 97 ALA A CA 1
ATOM 771 C C . ALA A 1 97 ? 11.958 5.570 -12.968 1.00 86.06 97 ALA A C 1
ATOM 773 O O . ALA A 1 97 ? 11.667 6.728 -12.675 1.00 86.06 97 ALA A O 1
ATOM 774 N N . GLN A 1 98 ? 11.373 4.522 -12.378 1.00 85.25 98 GLN A N 1
ATOM 775 C CA . GLN A 1 98 ? 10.330 4.646 -11.349 1.00 85.25 98 GLN A CA 1
ATOM 776 C C . GLN A 1 98 ? 10.892 4.796 -9.926 1.00 85.25 98 GLN A C 1
ATOM 778 O O . GLN A 1 98 ? 10.165 5.185 -9.009 1.00 85.25 98 GLN A O 1
ATOM 783 N N . LEU A 1 99 ? 12.182 4.509 -9.724 1.00 86.56 99 LEU A N 1
ATOM 784 C CA . LEU A 1 99 ? 12.810 4.480 -8.404 1.00 86.56 99 LEU A CA 1
ATOM 785 C C . LEU A 1 99 ? 12.653 5.794 -7.615 1.00 86.56 99 LEU A C 1
ATOM 787 O O . LEU A 1 99 ? 12.272 5.707 -6.447 1.00 86.56 99 LEU A O 1
ATOM 791 N N . PRO A 1 100 ? 12.865 6.999 -8.188 1.00 90.56 100 PRO A N 1
ATOM 792 C CA . PRO A 1 100 ? 12.706 8.241 -7.428 1.00 90.56 100 PRO A CA 1
ATOM 793 C C . PRO A 1 100 ? 11.292 8.410 -6.864 1.00 90.56 100 PRO A C 1
ATOM 795 O O . PRO A 1 100 ? 11.103 8.800 -5.714 1.00 90.56 100 PRO A O 1
ATOM 798 N N . GLU A 1 101 ? 10.279 8.075 -7.657 1.00 90.94 101 GLU A N 1
ATOM 799 C CA . GLU A 1 101 ?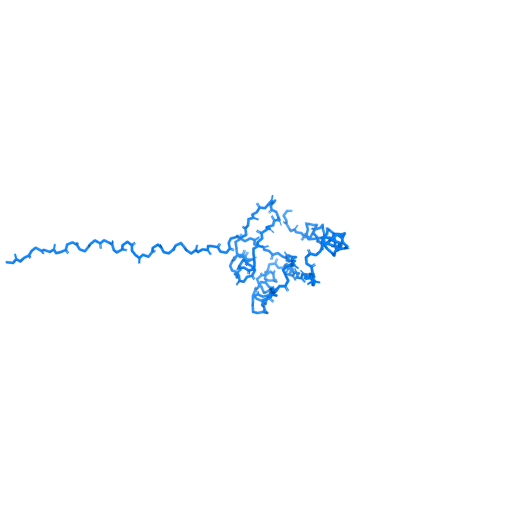 8.887 8.221 -7.250 1.00 90.94 101 GLU A CA 1
ATOM 800 C C . GLU A 1 101 ? 8.460 7.123 -6.256 1.00 90.94 101 GLU A C 1
ATOM 802 O O . GLU A 1 101 ? 7.685 7.390 -5.332 1.00 90.94 101 GLU A O 1
ATOM 807 N N . ALA A 1 102 ? 9.002 5.909 -6.393 1.00 91.44 102 ALA A N 1
ATOM 808 C CA . ALA A 1 102 ? 8.823 4.830 -5.426 1.00 91.44 102 ALA A CA 1
ATOM 809 C C . ALA A 1 102 ? 9.440 5.183 -4.062 1.00 91.44 102 ALA A C 1
ATOM 811 O O . ALA A 1 102 ? 8.805 4.975 -3.027 1.00 91.44 102 ALA A O 1
ATOM 812 N N . LEU A 1 103 ? 10.638 5.776 -4.053 1.00 92.50 103 LEU A N 1
ATOM 813 C CA . LEU A 1 103 ? 11.295 6.251 -2.834 1.00 92.50 103 LEU A CA 1
ATOM 814 C C . LEU A 1 103 ? 10.496 7.376 -2.167 1.00 92.50 103 LEU A C 1
ATOM 816 O O . LEU A 1 103 ? 10.259 7.311 -0.963 1.00 92.50 103 LEU A O 1
ATOM 820 N N . ASN A 1 104 ? 9.993 8.341 -2.942 1.00 93.31 104 ASN A N 1
ATOM 821 C CA . ASN A 1 104 ? 9.123 9.399 -2.419 1.00 93.31 104 ASN A CA 1
ATOM 822 C C . ASN A 1 104 ? 7.840 8.833 -1.792 1.00 93.31 104 ASN A C 1
ATOM 824 O O . ASN A 1 104 ? 7.389 9.314 -0.753 1.00 93.31 104 ASN A O 1
ATOM 828 N N . PHE A 1 105 ? 7.251 7.798 -2.402 1.00 94.62 105 PHE A N 1
ATOM 829 C CA . PHE A 1 105 ? 6.085 7.116 -1.841 1.00 94.62 105 PHE A CA 1
ATOM 830 C C . PHE A 1 105 ? 6.408 6.454 -0.497 1.00 94.62 105 PHE A C 1
ATOM 832 O O . PHE A 1 105 ? 5.657 6.621 0.462 1.00 94.62 105 PHE A O 1
ATOM 839 N N . ILE A 1 106 ? 7.535 5.742 -0.414 1.00 94.06 106 ILE A N 1
ATOM 840 C CA . ILE A 1 106 ? 7.999 5.096 0.821 1.00 94.06 106 ILE A CA 1
ATOM 841 C C . ILE A 1 106 ? 8.271 6.144 1.913 1.00 94.06 106 ILE A C 1
ATOM 843 O O . ILE A 1 106 ? 7.855 5.963 3.057 1.00 94.06 106 ILE A O 1
ATOM 847 N N . GLU A 1 107 ? 8.909 7.264 1.572 1.00 94.25 107 GLU A N 1
ATOM 848 C CA . GLU A 1 107 ? 9.194 8.344 2.520 1.00 94.25 107 GLU A CA 1
ATOM 849 C C . GLU A 1 107 ? 7.908 9.013 3.038 1.00 94.25 107 GLU A C 1
ATOM 851 O O . GLU A 1 107 ? 7.770 9.262 4.239 1.00 94.25 107 GLU A O 1
ATOM 856 N N . ALA A 1 108 ? 6.939 9.275 2.157 1.00 91.81 108 ALA A N 1
ATOM 857 C CA . ALA A 1 108 ? 5.642 9.827 2.542 1.00 91.81 108 ALA A CA 1
ATOM 858 C C . ALA A 1 108 ? 4.841 8.859 3.431 1.00 91.81 108 ALA A C 1
ATOM 860 O O . ALA A 1 108 ? 4.230 9.285 4.415 1.00 91.81 108 ALA A O 1
ATOM 861 N N . ALA A 1 109 ? 4.882 7.559 3.123 1.00 94.19 109 ALA A N 1
ATOM 862 C CA . ALA A 1 109 ? 4.261 6.524 3.944 1.00 94.19 109 ALA A CA 1
ATOM 863 C C . ALA A 1 109 ? 4.862 6.501 5.356 1.00 94.19 109 ALA A C 1
ATOM 865 O O . ALA A 1 109 ? 4.120 6.493 6.334 1.00 94.19 109 ALA A O 1
ATOM 866 N N . HIS A 1 110 ? 6.190 6.579 5.478 1.00 93.75 110 HIS A N 1
ATOM 867 C CA . HIS A 1 110 ? 6.863 6.606 6.777 1.00 93.75 110 HIS A CA 1
ATOM 868 C C . HIS A 1 110 ? 6.462 7.829 7.615 1.00 93.75 110 HIS A C 1
ATOM 870 O O . HIS A 1 110 ? 6.090 7.679 8.773 1.00 93.75 110 HIS A O 1
ATOM 876 N N . LYS A 1 111 ? 6.455 9.031 7.022 1.00 90.94 111 LYS A N 1
ATOM 877 C CA . LYS A 1 111 ? 6.107 10.285 7.725 1.00 90.94 111 LYS A CA 1
ATOM 878 C C . LYS A 1 111 ? 4.656 10.354 8.201 1.00 90.94 111 LYS A C 1
ATOM 880 O O . LYS A 1 111 ? 4.347 11.116 9.110 1.00 90.94 111 LYS A O 1
ATOM 885 N N . THR A 1 112 ? 3.761 9.623 7.544 1.00 83.75 112 THR A N 1
ATOM 886 C CA . THR A 1 112 ? 2.337 9.558 7.907 1.00 83.75 112 THR A CA 1
ATOM 887 C C . THR A 1 112 ? 2.015 8.357 8.786 1.00 83.75 112 THR A C 1
ATOM 889 O O . THR A 1 112 ? 0.882 8.224 9.254 1.00 83.75 112 THR A O 1
ATOM 892 N N . SER A 1 113 ? 2.995 7.483 9.013 1.00 72.44 113 SER A N 1
ATOM 893 C CA . SER A 1 113 ? 2.808 6.313 9.841 1.00 72.44 113 SER A CA 1
ATOM 894 C C . SER A 1 113 ? 2.755 6.723 11.314 1.00 72.44 113 SER A C 1
ATOM 896 O O . SER A 1 113 ? 3.613 7.475 11.763 1.00 72.44 113 SER A O 1
ATOM 898 N N . PRO A 1 114 ? 1.777 6.231 12.089 1.00 64.62 114 PRO A N 1
ATOM 899 C CA . PRO A 1 114 ? 1.606 6.596 13.496 1.00 64.62 114 PRO A CA 1
ATOM 900 C C . PRO A 1 114 ? 2.598 5.887 14.444 1.00 64.62 114 PRO A C 1
ATOM 902 O O . PRO A 1 114 ? 2.295 5.763 15.629 1.00 64.62 114 PRO A O 1
ATOM 905 N N . TRP A 1 115 ? 3.717 5.368 13.922 1.00 55.62 115 TRP A N 1
ATOM 906 C CA . TRP A 1 115 ? 4.738 4.652 14.696 1.00 55.62 115 TRP A CA 1
ATOM 907 C C . TRP A 1 115 ? 5.768 5.620 15.273 1.00 55.62 115 TRP A C 1
ATOM 909 O O . TRP A 1 115 ? 6.162 6.556 14.543 1.00 55.62 115 TRP A O 1
#

Radius of gyration: 20.21 Å; chains: 1; bounding box: 30×70×43 Å